Protein AF-A0A930L571-F1 (afdb_monomer)

Foldseek 3Di:
DDLVVQLVVLQVQLVVLVQVLCQVPPPPVFWAWEDDPQKIKTKAAPVDDDPHPYYYLVVVPPSSVSSVVSVVSNVVSVDFKDWDWYQYPVRGIIIMIMGGHDPD

Sequence (104 aa):
MSDKTAALMASVRLEGVIQDFLDARLSGQRDLAVRGGGVTLGVFRGDGLVRPRETTWDEWGFAGGTVLSAFRALQALDVSYHRGFWMSPALKQFNWYIHESNNS

Organism: NCBI:txid43675

Radius of gyration: 13.48 Å; Cα contacts (8 Å, |Δi|>4): 148; chains: 1; bounding box: 38×27×43 Å

Mean predicted aligned error: 5.38 Å

Nearest PDB structures (foldseek):
  7e2d-assembly1_G  TM=3.399E-01  e=6.832E-01  Saccharomyces cerevisiae S288C
  3ale-assembly1_A  TM=4.416E-01  e=1.008E+00  Oryza sativa Japonica Group
  4atn-assembly1_A  TM=3.304E-01  e=4.485E+00  Escherichia coli BL21(DE3)
  7hkd-assembly1_A  TM=4.118E-01  e=7.063E+00  dengue virus type 2
  7hkz-assembly1_A  TM=4.099E-01  e=7.063E+00  dengue virus type 2

Secondary structure (DSSP, 8-state):
--HHHHHHHHHHHHHHHHHHHHHHH-TT---EEEEETTEEEEEEETT-----EEEETGGGHHHHHHHHHHHHHHHTTT--EEEEEEE-TTS-EEEEEEEE----

Solvent-accessible surface area (backbone atoms only — not comparable to full-atom values): 5872 Å² total; per-residue (Å²): 132,55,71,68,58,53,46,51,53,34,48,54,50,33,52,52,45,46,47,55,48,46,72,76,63,50,86,76,81,66,33,33,32,38,39,53,96,56,34,35,39,39,35,33,47,91,88,55,88,57,86,49,50,75,49,41,36,73,83,50,42,72,60,31,50,50,45,52,53,36,48,50,58,29,41,78,66,77,39,63,59,53,72,54,71,46,71,44,98,85,74,46,64,31,40,36,42,36,31,60,48,78,90,122

Structure (mmCIF, N/CA/C/O backbone):
data_AF-A0A930L571-F1
#
_entry.id   AF-A0A930L571-F1
#
loop_
_atom_site.group_PDB
_atom_site.id
_atom_site.type_symbol
_atom_site.label_atom_id
_atom_site.label_alt_id
_atom_site.label_comp_id
_atom_site.label_asym_id
_atom_site.label_entity_id
_atom_site.label_seq_id
_atom_site.pdbx_PDB_ins_code
_atom_site.Cartn_x
_atom_site.Cartn_y
_atom_site.Cartn_z
_atom_site.occupancy
_atom_site.B_iso_or_equiv
_atom_site.auth_seq_id
_atom_site.auth_comp_id
_atom_site.auth_asym_id
_atom_site.auth_atom_id
_atom_site.pdbx_PDB_model_num
ATOM 1 N N . MET A 1 1 ? -3.355 3.271 26.363 1.00 57.78 1 MET A N 1
ATOM 2 C CA . MET A 1 1 ? -2.769 3.703 25.074 1.00 57.78 1 MET A CA 1
ATOM 3 C C . MET A 1 1 ? -3.872 4.4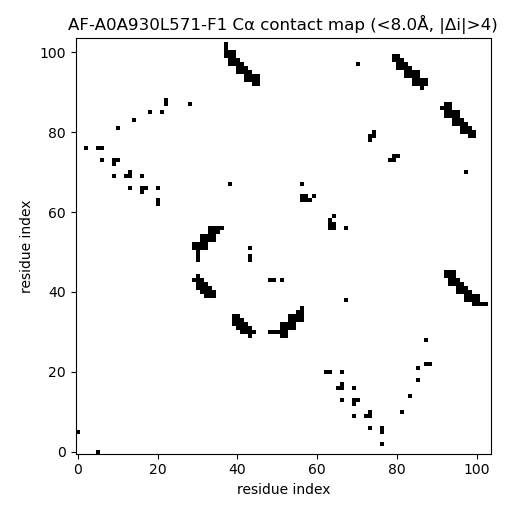66 24.358 1.00 57.78 1 MET A C 1
ATOM 5 O O . MET A 1 1 ? -4.978 3.950 24.362 1.00 57.78 1 MET A O 1
ATOM 9 N N . SER A 1 2 ? -3.661 5.708 23.910 1.00 79.00 2 SER A N 1
ATOM 10 C CA . SER A 1 2 ? -4.751 6.469 23.273 1.00 79.00 2 SER A CA 1
ATOM 11 C C . SER A 1 2 ? -5.016 5.938 21.862 1.00 79.00 2 SER A C 1
ATOM 13 O O . SER A 1 2 ? -4.083 5.460 21.212 1.00 79.00 2 SER A O 1
ATOM 15 N N . ASP A 1 3 ? -6.247 6.064 21.367 1.00 80.44 3 ASP A N 1
ATOM 16 C CA . ASP A 1 3 ? -6.623 5.632 20.009 1.00 80.44 3 ASP A CA 1
ATOM 17 C C . ASP A 1 3 ? -5.742 6.287 18.934 1.00 80.44 3 ASP A C 1
ATOM 19 O O . ASP A 1 3 ? -5.384 5.670 17.935 1.00 80.44 3 ASP A O 1
ATOM 23 N N . LYS A 1 4 ? -5.266 7.512 19.199 1.00 82.94 4 LYS A N 1
ATOM 24 C CA . LYS A 1 4 ? -4.306 8.227 18.344 1.00 82.94 4 LYS A CA 1
ATOM 25 C C . LYS A 1 4 ? -2.952 7.524 18.255 1.00 82.94 4 LYS A C 1
ATOM 27 O O . LYS A 1 4 ? -2.354 7.477 17.185 1.00 82.94 4 LYS A O 1
ATOM 32 N N . THR A 1 5 ? -2.454 6.979 19.366 1.00 89.62 5 THR A N 1
ATOM 33 C CA . THR A 1 5 ? -1.209 6.199 19.372 1.00 89.62 5 THR A CA 1
ATOM 34 C C . THR A 1 5 ? -1.388 4.886 18.613 1.00 89.62 5 THR A C 1
ATOM 36 O O . THR A 1 5 ? -0.493 4.500 17.868 1.00 89.62 5 THR A O 1
ATOM 39 N N . ALA A 1 6 ? -2.541 4.225 18.752 1.00 88.06 6 ALA A N 1
ATOM 40 C CA . ALA A 1 6 ? -2.844 3.002 18.010 1.00 88.06 6 ALA A CA 1
ATOM 41 C C . ALA A 1 6 ? -2.926 3.261 16.495 1.00 88.06 6 ALA A C 1
ATOM 43 O O . ALA A 1 6 ? -2.292 2.544 15.722 1.00 88.06 6 ALA A O 1
ATOM 44 N N . ALA A 1 7 ? -3.615 4.329 16.083 1.00 88.25 7 ALA A N 1
ATOM 45 C CA . ALA A 1 7 ? -3.726 4.724 14.679 1.00 88.25 7 ALA A CA 1
ATOM 46 C C . ALA A 1 7 ? -2.362 5.060 14.066 1.00 88.25 7 ALA A C 1
ATOM 48 O O . ALA A 1 7 ? -2.063 4.618 12.960 1.00 88.25 7 ALA A O 1
ATOM 49 N N . LEU A 1 8 ? -1.498 5.760 14.810 1.00 90.94 8 LEU A N 1
ATOM 50 C CA . LEU A 1 8 ? -0.133 6.056 14.373 1.00 90.94 8 LEU A CA 1
ATOM 51 C C . LEU A 1 8 ? 0.713 4.786 14.196 1.00 90.94 8 LEU A C 1
ATOM 53 O O . LEU A 1 8 ? 1.442 4.650 13.220 1.00 90.94 8 LEU A O 1
ATOM 57 N N . MET A 1 9 ? 0.629 3.834 15.126 1.00 93.12 9 MET A N 1
ATOM 58 C CA . MET A 1 9 ? 1.380 2.579 15.006 1.00 93.12 9 MET A CA 1
ATOM 59 C C . MET A 1 9 ? 0.877 1.736 13.829 1.00 93.12 9 MET A C 1
ATOM 61 O O . MET A 1 9 ? 1.678 1.154 13.096 1.00 93.12 9 MET A O 1
ATOM 65 N N . ALA A 1 10 ? -0.439 1.710 13.612 1.00 92.62 10 ALA A N 1
ATOM 66 C CA . ALA A 1 10 ? -1.044 1.041 12.469 1.00 92.62 10 ALA A CA 1
ATOM 67 C C . ALA A 1 10 ? -0.647 1.709 11.138 1.00 92.62 10 ALA A C 1
ATOM 69 O O . ALA A 1 10 ? -0.360 1.000 10.173 1.00 92.62 10 ALA A O 1
ATOM 70 N N . SER A 1 11 ? -0.539 3.044 11.090 1.00 92.00 11 SER A N 1
ATOM 71 C CA . SER A 1 11 ? -0.102 3.763 9.886 1.00 92.00 11 SER A CA 1
ATOM 72 C C . SER A 1 11 ? 1.361 3.500 9.561 1.00 92.00 11 SER A C 1
ATOM 74 O O . SER A 1 11 ? 1.671 3.156 8.424 1.00 92.00 11 SER A O 1
ATOM 76 N N . VAL A 1 12 ? 2.248 3.543 10.560 1.00 93.44 12 VAL A N 1
ATOM 77 C CA . VAL A 1 12 ? 3.668 3.192 10.389 1.00 93.44 12 VAL A CA 1
ATOM 78 C C . VAL A 1 12 ? 3.820 1.746 9.913 1.00 93.44 12 VAL A C 1
ATOM 80 O O . VAL A 1 12 ? 4.618 1.459 9.020 1.00 93.44 12 VAL A O 1
ATOM 83 N N . ARG A 1 13 ? 3.026 0.818 10.464 1.00 94.19 13 ARG A N 1
ATOM 84 C CA . ARG A 1 13 ? 3.037 -0.580 10.021 1.00 94.19 13 ARG A CA 1
ATOM 85 C C . ARG A 1 13 ? 2.589 -0.719 8.569 1.00 94.19 13 ARG A C 1
ATOM 87 O O . ARG A 1 13 ? 3.229 -1.458 7.824 1.00 94.1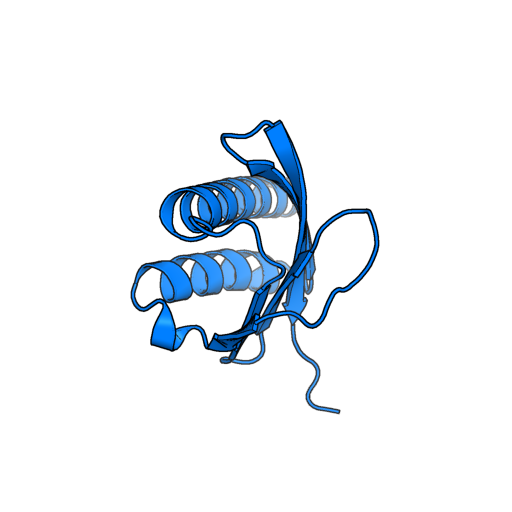9 13 ARG A O 1
ATOM 94 N N . LEU A 1 14 ? 1.510 -0.045 8.175 1.00 95.69 14 LEU A N 1
ATOM 95 C CA . LEU A 1 14 ? 1.033 -0.056 6.794 1.00 95.69 14 LEU A CA 1
ATOM 96 C C . LEU A 1 14 ? 2.095 0.493 5.836 1.00 95.69 14 LEU A C 1
ATOM 98 O O . LEU A 1 14 ? 2.338 -0.113 4.797 1.00 95.69 14 LEU A O 1
ATOM 102 N N . GLU A 1 15 ? 2.736 1.606 6.189 1.00 94.75 15 GLU A N 1
ATOM 103 C CA . GLU A 1 15 ? 3.783 2.2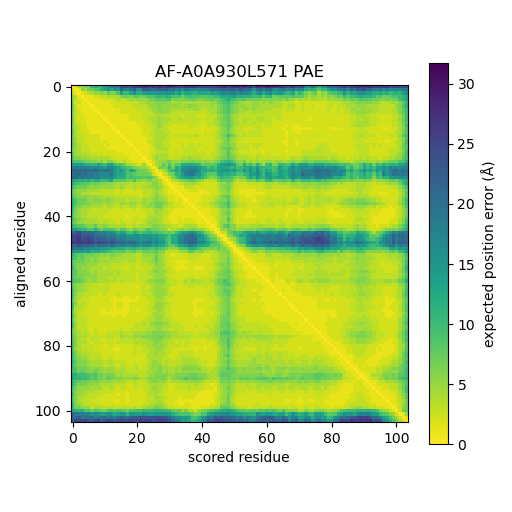20 5.370 1.00 94.75 15 GLU A CA 1
ATOM 104 C C . GLU A 1 15 ? 4.942 1.259 5.115 1.00 94.75 15 GLU A C 1
ATOM 106 O O . GLU A 1 15 ? 5.324 1.079 3.961 1.00 94.75 15 GLU A O 1
ATOM 111 N N . GLY A 1 16 ? 5.446 0.589 6.156 1.00 93.38 16 GLY A N 1
ATOM 112 C CA . GLY A 1 16 ? 6.510 -0.407 6.001 1.00 93.38 16 GLY A CA 1
ATOM 113 C C . GLY A 1 16 ? 6.097 -1.569 5.093 1.00 93.38 16 GLY A C 1
ATOM 114 O O . GLY A 1 16 ? 6.821 -1.921 4.169 1.00 93.38 16 GLY A O 1
ATOM 115 N N . VAL A 1 17 ? 4.890 -2.109 5.287 1.00 94.50 17 VAL A N 1
ATOM 116 C CA . VAL A 1 17 ? 4.375 -3.221 4.468 1.00 94.50 17 VAL A CA 1
ATOM 117 C C . VAL A 1 17 ? 4.200 -2.818 3.001 1.00 94.50 17 VAL A C 1
ATOM 119 O O . VAL A 1 17 ? 4.500 -3.612 2.110 1.00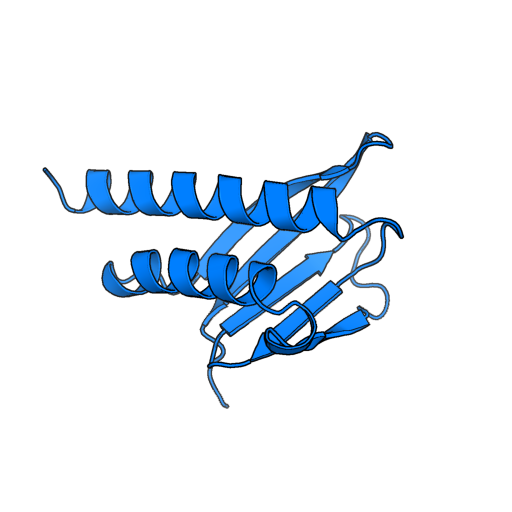 94.50 17 VAL A O 1
ATOM 122 N N . ILE A 1 18 ? 3.718 -1.601 2.729 1.00 93.38 18 ILE A N 1
ATOM 123 C CA . ILE A 1 18 ? 3.608 -1.096 1.357 1.00 93.38 18 ILE A CA 1
ATOM 124 C C . ILE A 1 18 ? 5.000 -0.913 0.752 1.00 93.38 18 ILE A C 1
ATOM 126 O O . ILE A 1 18 ? 5.203 -1.329 -0.381 1.00 93.38 18 ILE A O 1
ATOM 130 N N . GLN A 1 19 ? 5.966 -0.347 1.476 1.00 90.88 19 GLN A N 1
ATOM 131 C CA . GLN A 1 19 ? 7.330 -0.182 0.962 1.00 90.88 19 GLN A CA 1
ATOM 132 C C . GLN A 1 19 ? 7.962 -1.530 0.592 1.00 90.88 19 GLN A C 1
ATOM 134 O O . GLN A 1 19 ? 8.379 -1.693 -0.553 1.00 90.88 19 GLN A O 1
ATOM 139 N N . ASP A 1 20 ? 7.899 -2.524 1.484 1.00 90.38 20 ASP A N 1
ATOM 140 C CA . ASP A 1 20 ? 8.390 -3.884 1.220 1.00 90.38 20 ASP A CA 1
ATOM 141 C C . ASP A 1 20 ? 7.694 -4.518 0.002 1.00 90.38 20 ASP A C 1
ATOM 143 O O . ASP A 1 20 ? 8.322 -5.167 -0.841 1.00 90.38 20 ASP A O 1
ATOM 147 N N . PHE A 1 21 ? 6.375 -4.321 -0.113 1.00 90.50 21 PHE A N 1
ATOM 148 C CA . PHE A 1 21 ? 5.588 -4.791 -1.250 1.00 90.50 21 PHE A CA 1
ATOM 149 C C . PHE A 1 21 ? 6.062 -4.162 -2.566 1.00 90.50 21 PHE A C 1
ATOM 151 O O . PHE A 1 21 ? 6.236 -4.875 -3.556 1.00 90.50 21 PHE A O 1
ATOM 158 N N . LEU A 1 22 ? 6.287 -2.846 -2.586 1.00 88.62 22 LEU A N 1
ATOM 159 C CA . LEU A 1 22 ? 6.724 -2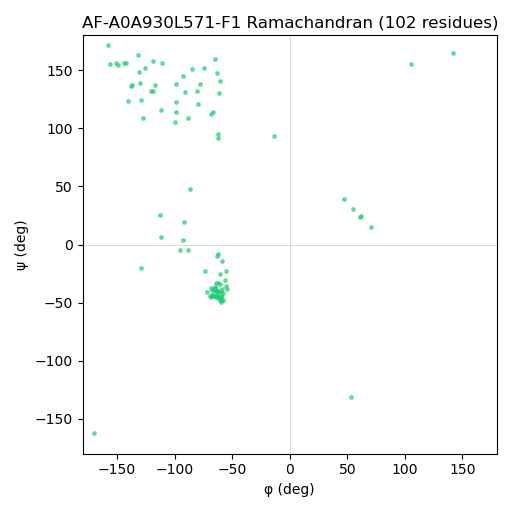.116 -3.775 1.00 88.62 22 LEU A CA 1
ATOM 160 C C . LEU A 1 22 ? 8.163 -2.482 -4.157 1.00 88.62 22 LEU A C 1
ATOM 162 O O . LEU A 1 22 ? 8.403 -2.791 -5.326 1.00 88.62 22 LEU A O 1
ATOM 166 N N . ASP A 1 23 ? 9.083 -2.557 -3.195 1.00 85.06 23 ASP A N 1
ATOM 167 C CA . ASP A 1 23 ? 10.477 -2.959 -3.424 1.00 85.06 23 ASP A CA 1
ATOM 168 C C . ASP A 1 23 ? 10.581 -4.359 -4.030 1.00 85.06 23 ASP A C 1
ATOM 170 O O . ASP A 1 23 ? 11.308 -4.577 -5.002 1.00 85.06 23 ASP A O 1
ATOM 174 N N . ALA A 1 24 ? 9.807 -5.314 -3.511 1.00 77.81 24 ALA A N 1
ATOM 175 C CA . ALA A 1 24 ? 9.856 -6.692 -3.982 1.00 77.81 24 ALA A CA 1
ATOM 176 C C . ALA A 1 24 ? 9.209 -6.894 -5.363 1.00 77.81 24 ALA A C 1
ATOM 178 O O . ALA A 1 24 ? 9.485 -7.901 -6.022 1.00 77.81 24 ALA A O 1
ATOM 179 N N . ARG A 1 25 ? 8.295 -6.009 -5.793 1.00 73.19 25 ARG A N 1
ATOM 180 C CA . ARG A 1 25 ? 7.352 -6.315 -6.888 1.00 73.19 25 ARG A CA 1
ATOM 181 C C . ARG A 1 25 ? 7.281 -5.289 -8.015 1.00 73.19 25 ARG A C 1
ATOM 183 O O . ARG A 1 25 ? 6.894 -5.666 -9.124 1.00 73.19 25 ARG A O 1
ATOM 190 N N . LEU A 1 26 ? 7.698 -4.040 -7.812 1.00 69.38 26 LEU A N 1
ATOM 191 C CA . LEU A 1 26 ? 7.777 -3.028 -8.875 1.00 69.38 26 LEU A CA 1
ATOM 192 C C . LEU A 1 26 ? 9.110 -3.069 -9.636 1.00 69.38 26 LEU A C 1
ATOM 194 O O . LEU A 1 26 ? 9.692 -2.033 -9.961 1.00 69.38 26 LEU A O 1
ATOM 198 N N . SER A 1 27 ? 9.544 -4.266 -10.046 1.00 53.88 27 SER A N 1
ATOM 199 C CA . SER A 1 27 ? 10.743 -4.458 -10.881 1.00 53.88 27 SER A CA 1
ATOM 200 C C . SER A 1 27 ? 10.687 -3.730 -12.237 1.00 53.88 27 SER A C 1
ATOM 202 O O . SER A 1 27 ? 11.711 -3.566 -12.891 1.00 53.88 27 SER A O 1
ATOM 204 N N . GLY A 1 28 ? 9.506 -3.255 -12.652 1.00 59.91 28 GLY A N 1
ATOM 205 C CA . GLY A 1 28 ? 9.284 -2.544 -13.914 1.00 59.91 28 GLY A CA 1
ATOM 206 C C . GLY A 1 28 ? 8.926 -1.057 -13.807 1.00 59.91 28 GLY A C 1
ATOM 207 O O . GLY A 1 28 ? 8.578 -0.489 -14.837 1.00 59.91 28 GLY A O 1
ATOM 208 N N . GLN A 1 29 ? 8.955 -0.432 -12.617 1.00 68.75 29 GLN A N 1
ATOM 209 C CA . GLN A 1 29 ? 8.745 1.026 -12.437 1.00 68.75 29 GLN A CA 1
ATOM 210 C C . GLN A 1 29 ? 7.525 1.614 -13.179 1.00 68.75 29 GLN A C 1
ATOM 212 O O . GLN A 1 29 ? 7.586 2.709 -13.743 1.00 68.75 29 GLN A O 1
ATOM 217 N N . ARG A 1 30 ? 6.414 0.878 -13.206 1.00 76.81 30 ARG A N 1
ATOM 218 C CA . ARG A 1 30 ? 5.172 1.294 -13.865 1.00 76.81 30 ARG A CA 1
ATOM 219 C C . ARG A 1 30 ? 4.089 1.594 -12.845 1.00 76.81 30 ARG A C 1
ATOM 221 O O . ARG A 1 30 ? 4.093 1.031 -11.755 1.00 76.81 30 ARG A O 1
ATOM 228 N N . ASP A 1 31 ? 3.144 2.421 -13.257 1.00 86.44 31 ASP A N 1
ATOM 229 C CA . ASP A 1 31 ? 1.938 2.719 -12.501 1.00 86.44 31 ASP A CA 1
ATOM 230 C C . ASP A 1 31 ? 1.133 1.418 -12.286 1.00 86.44 31 ASP A C 1
ATOM 232 O O . ASP A 1 31 ? 1.069 0.546 -13.165 1.00 86.44 31 ASP A O 1
ATOM 236 N N . LEU A 1 32 ? 0.546 1.264 -11.101 1.00 88.75 32 LEU A N 1
ATOM 237 C CA . LEU A 1 32 ? -0.096 0.037 -10.631 1.00 88.75 32 LEU A CA 1
ATOM 238 C C . LEU A 1 32 ? -1.417 0.371 -9.942 1.00 88.75 32 LEU A C 1
ATOM 240 O O . LEU A 1 32 ? -1.478 1.298 -9.140 1.00 88.75 32 LEU A O 1
ATOM 244 N N . ALA A 1 33 ? -2.455 -0.412 -10.213 1.00 91.19 33 ALA A N 1
ATOM 245 C CA . ALA A 1 33 ? -3.708 -0.372 -9.473 1.00 91.19 33 ALA A CA 1
ATOM 246 C C . ALA A 1 33 ? -4.057 -1.790 -9.012 1.00 91.19 33 ALA A C 1
ATOM 248 O O . ALA A 1 33 ? -4.402 -2.639 -9.832 1.00 91.19 33 ALA A O 1
ATOM 249 N N . VAL A 1 34 ? -3.951 -2.049 -7.708 1.00 92.25 34 VAL A N 1
ATOM 250 C CA . VAL A 1 34 ? -4.342 -3.320 -7.086 1.00 92.25 34 VAL A CA 1
ATOM 251 C C . VAL A 1 34 ? -5.727 -3.161 -6.476 1.00 92.25 34 VAL A C 1
ATOM 253 O O . VAL A 1 34 ? -5.932 -2.276 -5.647 1.00 92.25 34 VAL A O 1
ATOM 256 N N . ARG A 1 35 ? -6.681 -3.998 -6.886 1.00 93.56 35 ARG A N 1
ATOM 257 C CA . ARG A 1 35 ? -8.079 -3.924 -6.442 1.00 93.56 35 ARG A CA 1
ATOM 258 C C . ARG A 1 35 ? -8.572 -5.246 -5.867 1.00 93.56 35 ARG A C 1
ATOM 260 O O . ARG A 1 35 ? -8.147 -6.322 -6.275 1.00 93.56 35 ARG A O 1
ATOM 267 N N . GLY A 1 36 ? -9.528 -5.169 -4.952 1.00 92.50 36 GLY A N 1
ATOM 268 C CA . GLY A 1 36 ? -10.249 -6.335 -4.443 1.00 92.50 36 GLY A CA 1
ATOM 269 C C . GLY A 1 36 ? -10.532 -6.231 -2.953 1.00 92.50 36 GLY A C 1
ATOM 270 O O . GLY A 1 36 ? -9.978 -5.380 -2.261 1.00 92.50 36 GLY A O 1
ATOM 271 N N . GLY A 1 37 ? -11.437 -7.077 -2.459 1.00 89.62 37 GLY A N 1
ATOM 272 C CA . GLY A 1 37 ? -11.814 -7.077 -1.045 1.00 89.62 37 GLY A CA 1
ATOM 273 C C . GLY A 1 37 ? -12.281 -5.709 -0.536 1.00 89.62 37 GLY A C 1
ATOM 274 O O . GLY A 1 37 ? -12.023 -5.396 0.619 1.00 89.62 37 GLY A O 1
ATOM 275 N N . GLY A 1 38 ? -12.894 -4.877 -1.390 1.00 93.00 38 GLY A N 1
ATOM 276 C CA . GLY A 1 38 ? -13.339 -3.519 -1.050 1.00 93.00 38 GLY A CA 1
ATOM 277 C C . GLY A 1 38 ? -12.217 -2.495 -0.838 1.00 93.00 38 GLY A C 1
ATOM 278 O O . GLY A 1 38 ? -12.472 -1.443 -0.269 1.00 93.00 38 GLY A O 1
ATOM 279 N N . VAL A 1 39 ? -10.981 -2.779 -1.257 1.00 94.50 39 VAL A N 1
ATOM 280 C CA . VAL A 1 39 ? -9.824 -1.887 -1.083 1.00 94.50 39 VAL A CA 1
ATOM 281 C C . VAL A 1 39 ? -9.091 -1.726 -2.409 1.00 94.50 39 VAL A C 1
ATOM 283 O O . VAL A 1 39 ? -8.89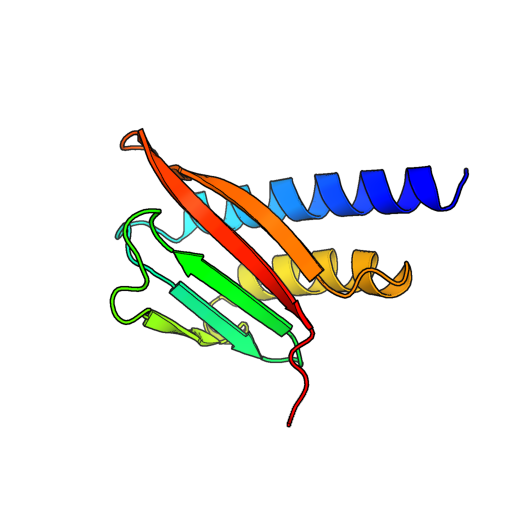6 -2.697 -3.148 1.00 94.50 39 VAL A O 1
ATOM 286 N N . THR A 1 40 ? -8.660 -0.499 -2.689 1.00 94.94 40 THR A N 1
ATOM 287 C CA . THR A 1 40 ? -7.842 -0.160 -3.855 1.00 94.94 40 THR A CA 1
ATOM 288 C C . THR A 1 40 ? -6.524 0.444 -3.394 1.00 94.94 40 THR A C 1
ATOM 290 O O . THR A 1 40 ? -6.525 1.354 -2.570 1.00 94.94 40 THR A O 1
ATOM 293 N N . LEU A 1 41 ? -5.410 -0.042 -3.945 1.00 93.88 41 LEU A N 1
ATOM 294 C CA . LEU A 1 41 ? -4.085 0.573 -3.864 1.00 93.88 41 LEU A CA 1
ATOM 295 C C . LEU A 1 41 ? -3.682 1.069 -5.252 1.00 93.88 41 LEU A C 1
ATOM 297 O O . LEU A 1 41 ? -3.473 0.272 -6.166 1.00 93.88 41 LEU A O 1
ATOM 301 N N . GLY A 1 42 ? -3.538 2.381 -5.396 1.00 91.62 42 GLY A N 1
ATOM 302 C CA . GLY A 1 42 ? -2.940 3.019 -6.561 1.00 91.62 42 GLY A CA 1
ATOM 303 C C . GLY A 1 42 ? -1.485 3.388 -6.294 1.00 91.62 42 GLY A C 1
ATOM 304 O O . GLY A 1 42 ? -1.170 3.911 -5.229 1.00 91.62 42 GLY A O 1
ATOM 305 N N . VAL A 1 43 ? -0.612 3.158 -7.270 1.00 90.19 43 VAL A N 1
ATOM 306 C CA . VAL A 1 43 ? 0.792 3.586 -7.285 1.00 90.19 43 VAL A CA 1
ATOM 307 C C . VAL A 1 43 ? 1.048 4.291 -8.608 1.00 90.19 43 VAL A C 1
ATOM 309 O O . VAL A 1 43 ? 0.790 3.724 -9.669 1.00 90.19 43 VAL A O 1
ATOM 312 N N . PHE A 1 44 ? 1.536 5.523 -8.569 1.00 86.88 44 PHE A N 1
ATOM 313 C CA . PHE A 1 44 ? 1.661 6.369 -9.754 1.00 86.88 44 PHE A CA 1
ATOM 314 C C . PHE A 1 44 ? 2.845 7.324 -9.630 1.00 86.88 44 PHE A C 1
ATOM 316 O O . PHE A 1 44 ? 3.281 7.681 -8.532 1.00 86.88 44 PHE A O 1
ATOM 323 N N . ARG A 1 45 ? 3.384 7.739 -10.775 1.00 84.38 45 ARG A N 1
ATOM 324 C CA . ARG A 1 45 ? 4.475 8.716 -10.832 1.00 84.38 45 ARG A CA 1
ATOM 325 C C . ARG A 1 45 ? 3.910 10.141 -10.793 1.00 84.38 45 ARG A C 1
ATOM 327 O O . ARG A 1 45 ? 2.760 10.376 -11.164 1.00 84.38 45 ARG A O 1
ATOM 334 N N . GLY A 1 46 ? 4.692 11.083 -10.260 1.00 68.06 46 GLY A N 1
ATOM 335 C CA . GLY A 1 46 ? 4.269 12.472 -10.003 1.00 68.06 46 GLY A CA 1
ATOM 336 C C . GLY A 1 46 ? 3.873 13.284 -11.247 1.00 68.06 46 GLY A C 1
ATOM 337 O O . GLY A 1 46 ? 3.347 14.382 -11.117 1.00 68.06 46 GLY A O 1
ATOM 338 N N . ASP A 1 47 ? 4.101 12.732 -12.432 1.00 60.81 47 ASP A N 1
ATOM 339 C CA . ASP A 1 47 ? 3.860 13.274 -13.768 1.00 60.81 47 ASP A CA 1
ATOM 340 C C . ASP A 1 47 ? 2.481 12.898 -14.362 1.00 60.81 47 ASP A C 1
ATOM 342 O O . ASP A 1 47 ? 2.151 13.312 -15.472 1.00 60.81 47 ASP A O 1
ATOM 346 N N . GLY A 1 48 ? 1.627 12.209 -13.595 1.00 54.19 48 GLY A N 1
ATOM 347 C CA . GLY A 1 48 ? 0.236 11.912 -13.959 1.00 54.19 48 GLY A CA 1
ATOM 348 C C . GLY A 1 48 ? 0.012 10.459 -14.386 1.00 54.19 48 GLY A C 1
ATOM 3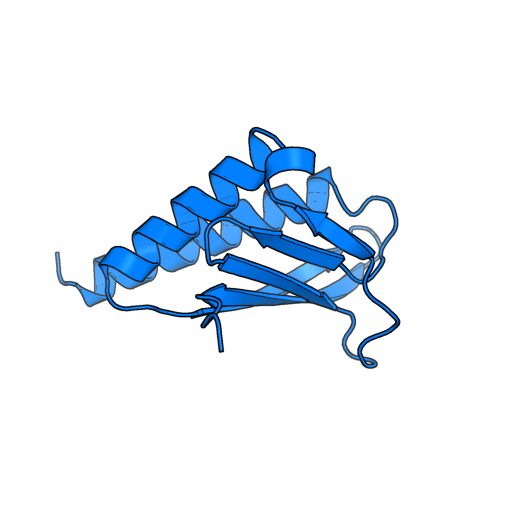49 O O . GLY A 1 48 ? 0.933 9.768 -14.807 1.00 54.19 48 GLY A O 1
ATOM 350 N N . LEU A 1 49 ? -1.235 9.993 -14.235 1.00 53.31 49 LEU A N 1
ATOM 351 C CA . LEU A 1 49 ? -1.653 8.598 -14.427 1.00 53.31 49 LEU A CA 1
ATOM 352 C C . LEU A 1 49 ? -1.437 8.133 -15.876 1.00 53.31 49 LEU A C 1
ATOM 354 O O . LEU A 1 49 ? -2.300 8.300 -16.743 1.00 53.31 49 LEU A O 1
ATOM 358 N N . VAL A 1 50 ? -0.304 7.487 -16.137 1.00 60.81 50 VAL A N 1
ATOM 359 C CA . VAL A 1 50 ? -0.106 6.699 -17.354 1.00 60.81 50 VAL A CA 1
ATOM 360 C C . VAL A 1 50 ? -0.797 5.367 -17.106 1.00 60.81 50 VAL A C 1
ATOM 362 O O . VAL A 1 50 ? -0.442 4.695 -16.147 1.00 60.81 50 VAL A O 1
ATOM 365 N N . ARG A 1 51 ? -1.786 5.007 -17.943 1.00 74.06 51 ARG A N 1
ATOM 366 C CA . ARG A 1 51 ? -2.614 3.776 -17.872 1.00 74.06 51 ARG A CA 1
ATOM 367 C C . ARG A 1 51 ? -2.045 2.715 -16.906 1.00 74.06 51 ARG A C 1
ATOM 369 O O . ARG A 1 51 ? -1.171 1.946 -17.323 1.00 74.06 51 ARG A O 1
ATOM 376 N N . PRO A 1 52 ? -2.490 2.694 -15.634 1.00 80.81 52 PRO A N 1
ATOM 377 C CA . PRO A 1 52 ? -1.907 1.806 -14.642 1.00 80.81 52 PRO A CA 1
ATOM 378 C C . PRO A 1 52 ? -2.149 0.356 -15.043 1.00 80.81 52 PRO A C 1
ATOM 380 O O . PRO A 1 52 ? -3.181 0.022 -15.632 1.00 80.81 52 PRO A O 1
ATOM 383 N N . ARG A 1 53 ? -1.207 -0.530 -14.708 1.00 87.12 53 ARG A N 1
ATOM 384 C CA . ARG A 1 53 ? -1.499 -1.962 -14.768 1.00 87.12 53 ARG A CA 1
ATOM 385 C C . ARG A 1 53 ? -2.541 -2.263 -13.697 1.00 87.12 53 ARG A C 1
ATOM 387 O O . ARG A 1 53 ? -2.240 -2.173 -12.510 1.00 87.12 53 ARG A O 1
ATOM 394 N N . GLU A 1 54 ? -3.728 -2.654 -14.127 1.00 89.81 54 GLU A N 1
ATOM 395 C CA . GLU A 1 54 ? -4.764 -3.159 -13.232 1.00 89.81 54 GLU A CA 1
ATOM 396 C C . GLU A 1 54 ? -4.453 -4.615 -12.852 1.00 89.81 54 GLU A C 1
ATOM 398 O O . GLU A 1 54 ? -3.975 -5.398 -13.677 1.00 89.81 54 GLU A O 1
ATOM 403 N N . THR A 1 55 ? -4.654 -4.954 -11.583 1.00 91.69 55 THR A N 1
ATOM 404 C CA . THR A 1 55 ? -4.361 -6.265 -10.985 1.00 91.69 55 THR A CA 1
ATOM 405 C C . THR A 1 55 ? -5.203 -6.445 -9.715 1.00 91.69 55 THR A C 1
ATOM 407 O O . THR A 1 55 ? -5.848 -5.499 -9.252 1.00 91.69 55 THR A O 1
ATOM 410 N N . THR A 1 56 ? -5.207 -7.642 -9.131 1.00 93.12 56 THR A N 1
ATOM 411 C CA . THR A 1 56 ? -5.960 -7.958 -7.910 1.00 93.12 56 THR A CA 1
ATOM 412 C C . THR A 1 56 ? -5.056 -8.379 -6.761 1.00 93.12 56 THR A C 1
ATOM 414 O O . THR A 1 56 ? -3.936 -8.825 -6.985 1.00 93.12 56 THR A O 1
ATOM 417 N N . TRP A 1 57 ? -5.528 -8.267 -5.515 1.00 91.94 57 TRP A N 1
ATOM 418 C CA . TRP A 1 57 ? -4.767 -8.735 -4.344 1.00 91.94 57 TRP A CA 1
ATOM 419 C C . TRP A 1 57 ? -4.369 -10.213 -4.446 1.00 91.94 57 TRP A C 1
ATOM 421 O O . TRP A 1 57 ? -3.256 -10.569 -4.057 1.00 91.94 57 TRP A O 1
ATOM 431 N N . ASP A 1 58 ? -5.239 -11.039 -5.033 1.00 90.75 58 ASP A N 1
ATOM 432 C CA . ASP A 1 58 ? -5.019 -12.476 -5.213 1.00 90.75 58 ASP A CA 1
ATOM 433 C C . ASP A 1 58 ? -3.839 -12.771 -6.148 1.00 90.75 58 ASP A C 1
ATOM 435 O O . ASP A 1 58 ? -3.050 -13.674 -5.870 1.00 90.75 58 ASP A O 1
ATOM 439 N N . GLU A 1 59 ? -3.635 -11.964 -7.199 1.00 90.88 59 GLU A N 1
ATOM 440 C CA . GLU A 1 59 ? -2.459 -12.079 -8.081 1.00 90.88 59 GLU A CA 1
ATOM 441 C C . GLU A 1 59 ? -1.134 -11.877 -7.325 1.00 90.88 59 GLU A C 1
ATOM 443 O O . GLU A 1 59 ? -0.089 -12.388 -7.735 1.00 90.88 59 GLU A O 1
ATOM 448 N N . TRP A 1 60 ? -1.161 -11.150 -6.205 1.00 89.25 60 TRP A N 1
ATOM 449 C CA . TRP A 1 60 ? 0.011 -10.899 -5.366 1.00 89.25 60 TRP A CA 1
ATOM 450 C C . TRP A 1 60 ? 0.150 -11.881 -4.197 1.00 89.25 60 TRP A C 1
ATOM 452 O O . TRP A 1 60 ? 1.170 -11.847 -3.493 1.00 89.25 60 TRP A O 1
ATOM 462 N N . GLY A 1 61 ? -0.830 -12.769 -4.001 1.00 90.69 61 GLY A N 1
ATOM 463 C CA . GLY A 1 61 ? -0.844 -13.806 -2.974 1.00 90.69 61 GLY A CA 1
ATOM 464 C C . GLY A 1 61 ? -0.606 -13.253 -1.567 1.00 90.69 61 GLY A C 1
ATOM 465 O O . GLY A 1 61 ? -1.196 -12.253 -1.159 1.00 90.69 61 GLY A O 1
ATOM 466 N N . PHE A 1 62 ? 0.309 -13.883 -0.825 1.00 90.69 62 PHE A N 1
ATOM 467 C CA . PHE A 1 62 ? 0.630 -13.508 0.558 1.00 90.69 62 PHE A CA 1
ATOM 468 C C . PHE A 1 62 ? 1.016 -12.027 0.725 1.00 90.69 62 PHE A C 1
ATOM 470 O O . PHE A 1 62 ? 0.618 -11.387 1.697 1.00 90.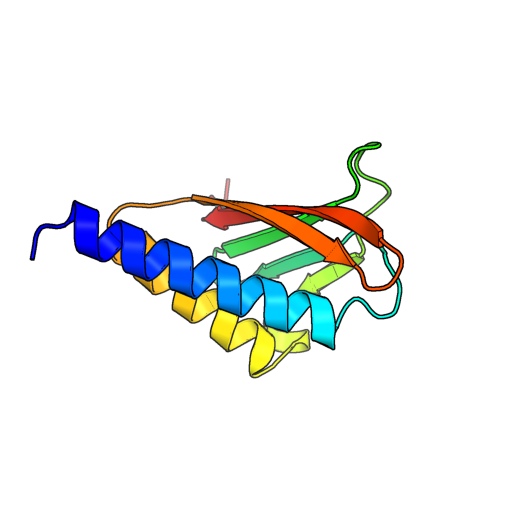69 62 PHE A O 1
ATOM 477 N N . ALA A 1 63 ? 1.759 -11.462 -0.232 1.00 90.50 63 ALA A N 1
ATOM 478 C CA . ALA A 1 63 ? 2.196 -10.070 -0.160 1.00 90.50 63 ALA A CA 1
ATOM 479 C C . ALA A 1 63 ? 1.005 -9.102 -0.286 1.00 90.50 63 ALA A C 1
ATOM 481 O O . ALA A 1 63 ? 0.882 -8.170 0.507 1.00 90.50 63 ALA A O 1
ATOM 482 N N . GLY A 1 64 ? 0.085 -9.379 -1.218 1.00 91.44 64 GLY A N 1
ATOM 483 C CA . GLY A 1 64 ? -1.159 -8.620 -1.355 1.00 91.44 64 GLY A CA 1
ATOM 484 C C . GLY A 1 64 ? -2.051 -8.741 -0.118 1.00 91.44 64 GLY A C 1
ATOM 485 O O . GLY A 1 64 ? -2.524 -7.733 0.404 1.00 91.44 64 GLY A O 1
ATOM 486 N N . GLY A 1 65 ? -2.199 -9.958 0.413 1.00 93.56 65 GLY A N 1
ATOM 487 C CA . GLY A 1 65 ? -2.935 -10.204 1.655 1.00 93.56 65 GLY A CA 1
ATOM 488 C C . GLY A 1 65 ? -2.364 -9.438 2.853 1.00 93.56 65 GLY A C 1
ATOM 489 O O . GLY A 1 65 ? -3.122 -8.886 3.644 1.00 93.56 65 GLY A O 1
ATOM 490 N N . THR A 1 66 ? -1.037 -9.325 2.954 1.00 94.62 66 THR A N 1
ATOM 491 C CA . THR A 1 66 ? -0.373 -8.605 4.054 1.00 94.62 66 THR A CA 1
ATOM 492 C C . THR A 1 66 ? -0.664 -7.102 4.011 1.00 94.62 66 THR A C 1
ATOM 494 O O . THR A 1 66 ? -0.978 -6.516 5.049 1.00 94.62 66 THR A O 1
ATOM 497 N N . VAL A 1 67 ? -0.620 -6.481 2.824 1.00 94.69 67 VAL A N 1
ATOM 498 C CA . VAL A 1 67 ? -1.007 -5.068 2.634 1.00 94.69 67 VAL A CA 1
ATOM 499 C C . VAL A 1 67 ? -2.472 -4.864 3.016 1.00 94.69 67 VAL A C 1
ATOM 501 O O . VAL A 1 67 ? -2.792 -3.957 3.786 1.00 94.69 67 VAL A O 1
ATOM 504 N N . LEU A 1 68 ? -3.358 -5.740 2.530 1.00 94.75 68 LEU A N 1
ATOM 505 C CA . LEU A 1 68 ? -4.788 -5.665 2.812 1.00 94.75 68 LEU A CA 1
ATOM 506 C C . LEU A 1 68 ? -5.071 -5.772 4.317 1.00 94.75 68 LEU A C 1
ATOM 508 O O . LEU A 1 68 ? -5.791 -4.939 4.863 1.00 94.75 68 LEU A O 1
ATOM 512 N N . SER A 1 69 ? -4.477 -6.746 5.011 1.00 95.50 69 SER A N 1
ATOM 513 C CA . SER A 1 69 ? -4.632 -6.910 6.461 1.00 95.50 69 SER A CA 1
ATOM 514 C C . SER A 1 69 ? -4.102 -5.713 7.254 1.00 95.50 69 SER A C 1
ATOM 516 O O . SER A 1 69 ? -4.752 -5.288 8.208 1.00 95.50 69 SER A O 1
ATOM 518 N N . ALA A 1 70 ? -2.963 -5.135 6.856 1.00 95.62 70 ALA A N 1
ATOM 519 C CA . ALA A 1 70 ? -2.427 -3.935 7.499 1.00 95.62 70 ALA A CA 1
ATOM 520 C C . ALA A 1 70 ? -3.370 -2.731 7.336 1.00 95.62 70 ALA A C 1
ATOM 522 O O . ALA A 1 70 ? -3.599 -1.991 8.291 1.00 95.62 70 ALA A O 1
ATOM 523 N N . PHE A 1 71 ? -3.980 -2.569 6.159 1.00 96.31 71 PHE A N 1
ATOM 524 C CA . PHE A 1 71 ? -4.975 -1.523 5.933 1.00 96.31 71 PHE A CA 1
ATOM 525 C C . PHE A 1 71 ? -6.276 -1.771 6.710 1.00 96.31 71 PHE A C 1
ATOM 527 O O . PHE A 1 71 ? -6.837 -0.837 7.278 1.00 96.31 71 PHE A O 1
ATOM 534 N N . ARG A 1 72 ? -6.731 -3.027 6.835 1.00 95.25 72 ARG A N 1
ATOM 535 C CA . ARG A 1 72 ? -7.901 -3.362 7.668 1.00 95.25 72 ARG A CA 1
ATOM 536 C C . ARG A 1 72 ? -7.695 -2.999 9.143 1.00 95.25 72 ARG A C 1
ATOM 538 O O . ARG A 1 72 ? -8.647 -2.571 9.789 1.00 95.25 72 ARG A O 1
ATOM 545 N N . ALA A 1 73 ? -6.471 -3.110 9.664 1.00 94.50 73 ALA A N 1
ATOM 546 C CA . ALA A 1 73 ? -6.158 -2.674 11.027 1.00 94.50 73 ALA A CA 1
ATOM 547 C C . ALA A 1 73 ? -6.326 -1.154 11.217 1.00 94.50 73 ALA A C 1
ATOM 549 O O . ALA A 1 73 ? -6.749 -0.721 12.284 1.00 94.50 73 ALA A O 1
ATOM 550 N N . LEU A 1 74 ? -6.046 -0.353 10.185 1.00 93.19 74 LEU A N 1
ATOM 551 C CA . LEU A 1 74 ? -6.334 1.085 10.181 1.00 93.19 74 LEU A CA 1
ATOM 552 C C . LEU A 1 74 ? -7.828 1.384 10.055 1.00 93.19 74 LEU A C 1
ATOM 554 O O . LEU A 1 74 ? -8.332 2.257 10.755 1.00 93.19 74 LEU A O 1
ATOM 558 N N . GLN A 1 75 ? -8.552 0.646 9.213 1.00 92.75 75 GLN A N 1
ATOM 559 C CA . GLN A 1 75 ? -10.003 0.818 9.086 1.00 92.75 75 GLN A CA 1
ATOM 560 C C . GLN A 1 75 ? -10.751 0.510 10.384 1.00 92.75 75 GLN A C 1
ATOM 562 O O . GLN A 1 75 ? -11.732 1.177 10.685 1.00 92.75 75 GLN A O 1
ATOM 567 N N . ALA A 1 76 ? -10.268 -0.444 11.185 1.00 92.19 76 ALA A N 1
ATOM 568 C CA . ALA A 1 76 ? -10.806 -0.712 12.521 1.00 92.19 76 ALA A CA 1
ATOM 569 C C . ALA A 1 76 ? -10.645 0.472 13.502 1.00 92.19 76 ALA A C 1
ATOM 571 O O . ALA A 1 76 ? -11.203 0.438 14.594 1.00 92.19 76 ALA A O 1
ATOM 572 N N . LEU A 1 77 ? -9.879 1.498 13.118 1.00 92.50 77 LEU A N 1
ATOM 573 C CA . LEU A 1 77 ? -9.661 2.751 13.842 1.00 92.50 77 LEU A CA 1
ATOM 574 C C . LEU A 1 77 ? -10.286 3.949 13.100 1.00 92.50 77 LEU A C 1
ATOM 576 O O . LEU A 1 77 ? -9.803 5.073 13.231 1.00 92.50 77 LEU A O 1
ATOM 580 N N . ASP A 1 78 ? -11.318 3.701 12.287 1.00 90.75 78 ASP A N 1
ATOM 581 C CA . ASP A 1 78 ? -12.064 4.691 11.495 1.00 90.75 78 ASP A CA 1
ATOM 582 C C . ASP A 1 78 ? -11.231 5.446 10.437 1.00 90.75 78 ASP A C 1
ATOM 584 O O . ASP A 1 78 ? -11.583 6.546 10.004 1.00 90.75 78 ASP A O 1
ATOM 588 N N . VAL A 1 79 ? -10.127 4.854 9.966 1.00 90.62 79 VAL A N 1
ATOM 589 C CA . VAL A 1 79 ? -9.304 5.414 8.881 1.00 90.62 79 VAL A CA 1
ATOM 590 C C . VAL A 1 79 ? -9.635 4.724 7.555 1.00 90.62 79 VAL A C 1
ATOM 592 O O . VAL A 1 79 ? -9.223 3.594 7.307 1.00 90.62 79 VAL A O 1
ATOM 595 N N . SER A 1 80 ? -10.356 5.417 6.671 1.00 93.44 80 SER A N 1
ATOM 596 C CA . SER A 1 80 ? -10.824 4.878 5.380 1.00 93.44 80 SER A CA 1
ATOM 597 C C . SER A 1 80 ? -9.842 5.049 4.215 1.00 93.44 80 SER A C 1
ATOM 599 O O . SER A 1 80 ? -10.089 4.545 3.117 1.00 93.44 80 SER A O 1
ATOM 601 N N . TYR A 1 81 ? -8.722 5.745 4.428 1.00 94.56 81 TYR A N 1
ATOM 602 C CA . TYR A 1 81 ? -7.654 5.883 3.442 1.00 94.56 81 TYR A CA 1
ATOM 603 C C . TYR A 1 81 ? -6.305 6.205 4.089 1.00 94.56 81 TYR A C 1
ATOM 605 O O . TYR A 1 81 ? -6.239 6.815 5.153 1.00 94.56 81 TYR A O 1
ATOM 613 N N . HIS A 1 82 ? -5.216 5.864 3.402 1.00 94.81 82 HIS A N 1
ATOM 614 C CA . HIS A 1 82 ? -3.861 6.294 3.744 1.00 94.81 82 HIS A CA 1
ATOM 615 C C . HIS A 1 82 ? -3.052 6.578 2.477 1.00 94.81 82 HIS A C 1
ATOM 617 O O . HIS A 1 82 ? -3.360 6.074 1.394 1.00 94.81 82 HIS A O 1
ATOM 623 N N . ARG A 1 83 ? -2.019 7.413 2.584 1.00 93.88 83 ARG A N 1
ATOM 624 C CA . ARG A 1 83 ? -1.175 7.786 1.443 1.00 93.88 83 ARG A CA 1
ATOM 625 C C . ARG A 1 83 ? 0.275 7.940 1.852 1.00 93.88 83 ARG A C 1
ATOM 627 O O . ARG A 1 83 ? 0.561 8.311 2.986 1.00 93.88 83 ARG A O 1
ATOM 634 N N . GLY A 1 84 ? 1.161 7.793 0.882 1.00 92.50 84 GLY A N 1
ATOM 635 C CA . GLY A 1 84 ? 2.572 8.075 1.065 1.00 92.50 84 GLY A CA 1
ATOM 636 C C . GLY A 1 84 ? 3.321 8.054 -0.254 1.00 92.50 84 GLY A C 1
ATOM 637 O O . GLY A 1 84 ? 2.736 8.156 -1.335 1.00 92.50 84 GLY A O 1
ATOM 638 N N . PHE A 1 85 ? 4.636 7.937 -0.151 1.00 90.69 85 PHE A N 1
ATOM 639 C CA . PHE A 1 85 ? 5.512 7.792 -1.299 1.00 90.69 85 PHE A CA 1
ATOM 640 C C . PHE A 1 85 ? 6.485 6.637 -1.077 1.00 90.69 85 PHE A C 1
ATOM 642 O O . PHE A 1 85 ? 6.661 6.145 0.037 1.00 90.69 85 PHE A O 1
ATOM 649 N N . TRP A 1 86 ? 7.091 6.192 -2.165 1.00 88.69 86 TRP A N 1
ATOM 650 C CA . TRP A 1 86 ? 8.146 5.196 -2.187 1.00 88.69 86 TRP A CA 1
ATOM 651 C C . TRP A 1 86 ? 9.213 5.642 -3.184 1.00 88.69 86 TRP A C 1
ATOM 653 O O . TRP A 1 86 ? 8.898 6.125 -4.275 1.00 88.69 86 TRP A O 1
ATOM 663 N N . MET A 1 87 ? 10.477 5.503 -2.795 1.00 86.56 87 MET A N 1
ATOM 664 C CA . MET A 1 87 ? 11.619 5.769 -3.660 1.00 86.56 87 MET A CA 1
ATOM 665 C C . MET A 1 87 ? 12.109 4.446 -4.224 1.00 86.56 87 MET A C 1
ATOM 667 O O . MET A 1 87 ? 12.608 3.604 -3.489 1.00 86.56 87 MET A O 1
ATOM 671 N N . SER A 1 88 ? 11.989 4.276 -5.537 1.00 81.50 88 SER A N 1
ATOM 672 C CA . SER A 1 88 ? 12.516 3.085 -6.200 1.00 81.50 88 SER A CA 1
ATOM 673 C C . SER A 1 88 ? 14.045 3.005 -6.107 1.00 81.50 88 SER A C 1
ATOM 675 O O . SER A 1 88 ? 14.706 4.043 -6.000 1.00 81.50 88 SER A O 1
ATOM 677 N N . PRO A 1 89 ? 14.643 1.810 -6.288 1.00 81.62 89 PRO A N 1
ATOM 678 C CA . PRO A 1 89 ? 16.099 1.652 -6.346 1.00 81.62 89 PRO A CA 1
ATOM 679 C C . PRO A 1 89 ? 16.802 2.524 -7.402 1.00 81.62 89 PRO A C 1
ATOM 681 O O . PRO A 1 89 ? 17.985 2.817 -7.270 1.00 81.62 89 PRO A O 1
ATOM 684 N N . ALA A 1 90 ? 16.088 2.974 -8.443 1.00 81.25 90 ALA A N 1
ATOM 685 C CA . ALA A 1 90 ? 16.614 3.906 -9.446 1.00 81.25 90 ALA A CA 1
ATOM 686 C C . ALA A 1 90 ? 16.350 5.385 -9.106 1.00 81.25 90 ALA A C 1
ATOM 688 O O . ALA A 1 90 ? 16.358 6.228 -10.002 1.00 81.25 90 ALA A O 1
ATOM 689 N N . LEU A 1 91 ? 16.065 5.696 -7.839 1.00 83.44 91 LEU A N 1
ATOM 690 C CA . LEU A 1 91 ? 15.827 7.045 -7.318 1.00 83.44 91 LEU A CA 1
ATOM 691 C C . LEU A 1 91 ? 14.633 7.774 -7.950 1.00 83.44 91 LEU A C 1
ATOM 693 O O . LEU A 1 91 ? 14.554 9.000 -7.916 1.00 83.44 91 LEU A O 1
ATOM 697 N N . LYS A 1 92 ? 13.667 7.029 -8.498 1.00 82.88 92 LYS A N 1
ATOM 698 C CA . LYS A 1 92 ? 12.381 7.598 -8.921 1.00 82.88 92 LYS A CA 1
ATOM 699 C C . LYS A 1 92 ? 11.372 7.528 -7.790 1.00 82.88 92 LYS A C 1
ATOM 701 O O . LYS A 1 92 ? 11.184 6.450 -7.222 1.00 82.88 92 LYS A O 1
ATOM 706 N N . GLN A 1 93 ? 10.706 8.646 -7.530 1.00 86.69 93 GLN A N 1
ATOM 707 C CA . GLN A 1 93 ? 9.604 8.728 -6.582 1.00 86.69 93 GLN A CA 1
ATOM 708 C C . GLN A 1 93 ? 8.305 8.220 -7.213 1.00 86.69 93 GLN A C 1
ATOM 710 O O . GLN A 1 93 ? 7.914 8.646 -8.301 1.00 86.69 93 GLN A O 1
ATOM 715 N N . PHE A 1 94 ? 7.608 7.364 -6.479 1.00 87.25 94 PHE A N 1
ATOM 716 C CA . PHE A 1 94 ? 6.231 6.974 -6.741 1.00 87.25 94 PHE A CA 1
ATOM 717 C C . PHE A 1 94 ? 5.376 7.424 -5.568 1.00 87.25 94 PHE A C 1
ATOM 719 O O . PHE A 1 94 ? 5.763 7.260 -4.413 1.00 87.25 94 PHE A O 1
ATOM 726 N N . ASN A 1 95 ? 4.204 7.967 -5.859 1.00 89.94 95 ASN A N 1
ATOM 727 C CA . ASN A 1 95 ? 3.186 8.201 -4.852 1.00 89.94 95 ASN A CA 1
ATOM 728 C C . ASN A 1 95 ? 2.270 6.986 -4.811 1.00 89.94 95 ASN A C 1
ATOM 730 O O . ASN A 1 95 ? 2.001 6.366 -5.842 1.00 89.94 95 ASN A O 1
ATOM 734 N N . TRP A 1 96 ? 1.785 6.657 -3.625 1.00 92.00 96 TRP A N 1
ATOM 735 C CA . TRP A 1 96 ? 0.796 5.613 -3.457 1.00 92.00 96 TRP A CA 1
ATOM 736 C C . TRP A 1 96 ? -0.363 6.098 -2.598 1.00 92.00 96 TRP A C 1
ATOM 738 O O . TRP A 1 96 ? -0.222 6.948 -1.713 1.00 92.00 96 TRP A O 1
ATOM 748 N N . TYR A 1 97 ? -1.532 5.553 -2.896 1.00 93.50 97 TYR A N 1
ATOM 749 C CA . TYR A 1 97 ? -2.779 5.860 -2.225 1.00 93.50 97 TYR A CA 1
ATOM 750 C C . TYR A 1 97 ? -3.567 4.573 -2.048 1.00 93.50 97 TYR A C 1
ATOM 752 O O . TYR A 1 97 ? -3.834 3.878 -3.027 1.00 93.50 97 TYR A O 1
ATOM 760 N N . ILE A 1 98 ? -3.918 4.256 -0.807 1.00 95.56 98 ILE A N 1
ATOM 761 C CA . ILE A 1 98 ? -4.744 3.103 -0.471 1.00 95.56 98 ILE A CA 1
ATOM 762 C C . ILE A 1 98 ? -6.023 3.579 0.198 1.00 95.56 98 ILE A C 1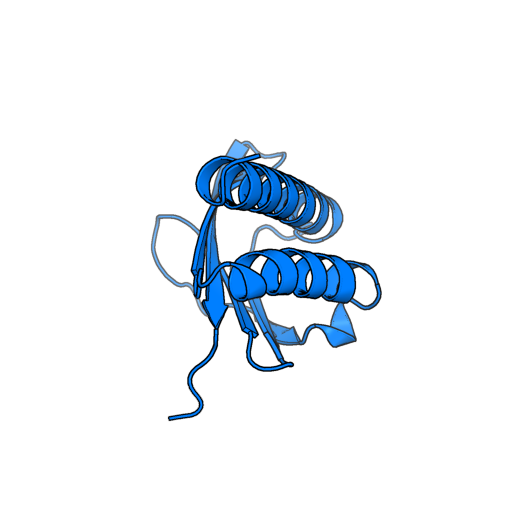
ATOM 764 O O . ILE A 1 98 ? -5.985 4.422 1.093 1.00 95.56 98 ILE A O 1
ATOM 768 N N . HIS A 1 99 ? -7.160 3.072 -0.256 1.00 95.88 99 HIS A N 1
ATOM 769 C CA . HIS A 1 99 ? -8.454 3.504 0.245 1.00 95.88 99 HIS A CA 1
ATOM 770 C C . HIS A 1 99 ? -9.500 2.401 0.164 1.00 95.88 99 HIS A C 1
ATOM 772 O O . HIS A 1 99 ? -9.428 1.489 -0.668 1.00 95.88 99 HIS A O 1
ATOM 778 N N . GLU A 1 100 ? -10.509 2.528 1.017 1.00 94.44 100 GLU A N 1
ATOM 779 C CA . GLU A 1 100 ? -11.751 1.791 0.861 1.00 94.44 100 GLU A CA 1
ATOM 780 C C . GLU A 1 100 ? -12.415 2.171 -0.464 1.00 94.44 100 GLU A C 1
ATOM 782 O O . GLU A 1 100 ? -12.544 3.343 -0.825 1.00 94.44 100 GLU A O 1
ATOM 787 N N . SER A 1 101 ? -12.790 1.159 -1.233 1.00 87.25 101 SER A N 1
ATOM 788 C CA . SER A 1 101 ? -13.503 1.335 -2.488 1.00 87.25 101 SER A CA 1
ATOM 789 C C . SER A 1 101 ? -14.988 1.370 -2.177 1.00 87.25 101 SER A C 1
ATOM 791 O O . SER A 1 101 ? -15.575 0.343 -1.843 1.00 87.25 101 SER A O 1
ATOM 793 N N . ASN A 1 102 ? -15.602 2.542 -2.306 1.00 72.56 102 ASN A N 1
ATOM 794 C CA . ASN A 1 102 ? -17.053 2.613 -2.348 1.00 72.56 102 ASN A CA 1
ATOM 795 C C . ASN A 1 102 ? -17.490 1.972 -3.666 1.00 72.56 102 ASN A C 1
ATOM 797 O O . ASN A 1 102 ? -17.203 2.515 -4.732 1.00 72.56 102 ASN A O 1
ATOM 801 N N . ASN A 1 103 ? -18.157 0.817 -3.601 1.00 49.53 103 ASN A N 1
ATOM 802 C CA . ASN A 1 103 ? -18.963 0.337 -4.721 1.00 49.53 103 ASN A CA 1
ATOM 803 C C . ASN A 1 103 ? -20.072 1.378 -4.935 1.00 49.53 103 ASN A C 1
ATOM 805 O O . ASN A 1 103 ? -21.085 1.344 -4.240 1.00 49.53 103 ASN A O 1
ATOM 809 N N . SER A 1 104 ? -19.831 2.358 -5.806 1.00 39.31 104 SER A N 1
ATOM 810 C CA . SER A 1 104 ? -20.876 3.221 -6.368 1.00 39.31 104 SER A CA 1
ATOM 811 C C . SER A 1 104 ? -21.336 2.633 -7.689 1.00 39.31 104 SER A C 1
ATOM 813 O O . SER A 1 104 ? -20.451 2.176 -8.449 1.00 39.31 104 SER A O 1
#

pLDDT: mean 86.15, std 11.71, range [39.31, 96.31]